Protein AF-A0A3P7QLR8-F1 (afdb_monomer_lite)

Radius of gyration: 23.14 Å; chains: 1; bounding box: 52×50×54 Å

Secondary structure (DSSP, 8-state):
-HHHHHHHHHHHHHHHGGG-TTS-HHHHHHHHHTHHHHHHHHHHHHHHHHTTTS---------SS-S-----TTSS-HHHHHHHHHHHHHHHHHHHHHHHHHHHHHT-GGG-

InterPro domains:
  IPR003020 Bicarbonate transporter, eukaryotic [PTHR11453] (1-112)
  IPR011531 Bicarbonate transporter-like, transmembrane domain [PF00955] (1-112)

Foldseek 3Di:
DCLVVQLVVQLVVQLCLCVDPPDDNVVSVVSNVCSNVVSNVVSVVCCCPVVVVDDDDDPDDPPPDDPDDDDPPPPDDPVVVVVCVVVVVVVVVVVVVVVVVVCCVCPPPVND

pLDDT: mean 82.36, std 9.71, range [47.75, 96.0]

Structure (mmCIF, N/CA/C/O backbone):
data_AF-A0A3P7QLR8-F1
#
_entry.id   AF-A0A3P7QLR8-F1
#
loop_
_atom_site.group_PDB
_atom_site.id
_atom_site.type_symbol
_atom_site.label_atom_id
_atom_site.label_alt_id
_atom_site.label_comp_id
_atom_site.label_asym_id
_atom_site.label_entity_id
_atom_site.label_seq_id
_atom_site.pdbx_PDB_ins_code
_atom_site.Cartn_x
_atom_site.Cartn_y
_atom_site.Cartn_z
_atom_site.occupancy
_atom_site.B_iso_or_equiv
_atom_site.auth_seq_id
_atom_site.auth_comp_id
_atom_site.auth_asym_id
_atom_site.auth_atom_id
_atom_site.pdbx_PDB_model_num
ATOM 1 N N . MET A 1 1 ? -9.088 -18.223 -6.140 1.00 80.88 1 MET A N 1
ATOM 2 C CA . MET A 1 1 ? -10.298 -17.370 -6.039 1.00 80.88 1 MET A CA 1
ATOM 3 C C . MET A 1 1 ? -10.980 -17.451 -4.679 1.00 80.88 1 MET A C 1
ATOM 5 O O . MET A 1 1 ? -11.137 -16.406 -4.065 1.00 80.88 1 MET A O 1
ATOM 9 N N . LEU A 1 2 ? -11.316 -18.643 -4.164 1.00 86.25 2 LEU A N 1
ATOM 10 C CA . LEU A 1 2 ? -11.946 -18.788 -2.838 1.00 86.25 2 LEU A CA 1
ATOM 11 C C . LEU A 1 2 ? -11.144 -18.107 -1.714 1.00 86.25 2 LEU A C 1
ATOM 13 O O . LEU A 1 2 ? -11.727 -17.386 -0.914 1.00 86.25 2 LEU A O 1
ATOM 17 N N . LEU A 1 3 ? -9.812 -18.257 -1.703 1.00 84.88 3 LEU A N 1
ATOM 18 C CA . LEU A 1 3 ? -8.949 -17.578 -0.726 1.00 84.88 3 LEU A CA 1
ATOM 19 C C . LEU A 1 3 ? -9.021 -16.051 -0.835 1.00 84.88 3 LEU A C 1
ATOM 21 O O . LEU A 1 3 ? -9.202 -15.379 0.166 1.00 84.88 3 LEU A O 1
ATOM 25 N N . MET A 1 4 ? -8.950 -15.503 -2.048 1.00 87.25 4 MET A N 1
ATOM 26 C CA . MET A 1 4 ? -9.007 -14.057 -2.282 1.00 87.25 4 MET A CA 1
ATOM 27 C C . MET A 1 4 ? -10.340 -13.455 -1.819 1.00 87.25 4 MET A C 1
ATOM 29 O O . MET A 1 4 ? -10.346 -12.497 -1.048 1.00 87.25 4 MET A O 1
ATOM 33 N N . PHE A 1 5 ? -11.467 -14.039 -2.243 1.00 91.38 5 PHE A N 1
ATOM 34 C CA . PHE A 1 5 ? -12.793 -13.575 -1.829 1.00 91.38 5 PHE A CA 1
ATOM 35 C C . PHE A 1 5 ? -13.042 -13.799 -0.335 1.00 91.38 5 PHE A C 1
ATOM 37 O O . PHE A 1 5 ? -13.654 -12.950 0.305 1.00 91.38 5 PHE A O 1
ATOM 44 N N . GLY A 1 6 ? -12.528 -14.892 0.236 1.00 89.06 6 GLY A N 1
ATOM 45 C CA . GLY A 1 6 ? -12.602 -15.170 1.669 1.00 89.06 6 GLY A CA 1
ATOM 46 C C . GLY A 1 6 ? -11.839 -14.147 2.511 1.00 89.06 6 GLY A C 1
ATOM 47 O O . GLY A 1 6 ? -12.400 -13.634 3.476 1.00 89.06 6 GLY A O 1
ATOM 48 N N . THR A 1 7 ? -10.615 -13.776 2.120 1.00 91.00 7 THR A N 1
ATOM 49 C CA . THR A 1 7 ? -9.849 -12.711 2.790 1.00 91.00 7 THR A CA 1
ATOM 50 C C . THR A 1 7 ? -10.581 -11.373 2.713 1.00 91.00 7 THR A C 1
ATOM 52 O O . THR A 1 7 ? -10.693 -10.683 3.722 1.00 91.00 7 THR A O 1
ATOM 55 N N . LEU A 1 8 ? -11.133 -11.021 1.545 1.00 90.56 8 LEU A N 1
ATOM 56 C CA . LEU A 1 8 ? -11.901 -9.785 1.352 1.00 90.56 8 LEU A CA 1
ATOM 57 C C . LEU A 1 8 ? -13.156 -9.751 2.231 1.00 90.56 8 LEU A C 1
ATOM 59 O O . LEU A 1 8 ? -13.393 -8.777 2.944 1.00 90.56 8 LEU A O 1
ATOM 63 N N . TRP A 1 9 ? -13.938 -10.832 2.212 1.00 92.44 9 TRP A N 1
ATOM 64 C CA . TRP A 1 9 ? -15.145 -10.969 3.021 1.00 92.44 9 TRP A CA 1
ATOM 65 C C . TRP A 1 9 ? -14.833 -10.882 4.513 1.00 92.44 9 TRP A C 1
ATOM 67 O O . TRP A 1 9 ? -15.468 -10.115 5.234 1.00 92.44 9 TRP A O 1
ATOM 77 N N . LEU A 1 10 ? -13.831 -11.632 4.975 1.00 88.62 10 LEU A N 1
ATOM 78 C CA . LEU A 1 10 ? -13.444 -11.666 6.379 1.00 88.62 10 LEU A CA 1
ATOM 79 C C . LEU A 1 10 ? -12.859 -10.318 6.822 1.00 88.62 10 LEU A C 1
ATOM 81 O O . LEU A 1 10 ? -13.222 -9.832 7.886 1.00 88.62 10 LEU A O 1
ATOM 85 N N . GLY A 1 11 ? -12.037 -9.663 6.001 1.00 88.94 11 GLY A N 1
ATOM 86 C CA . GLY A 1 11 ? -11.523 -8.320 6.279 1.00 88.94 11 GLY A CA 1
ATOM 87 C C . GLY A 1 11 ? -12.638 -7.275 6.402 1.00 88.94 11 GLY A C 1
ATOM 88 O O . GLY A 1 11 ? -12.664 -6.514 7.369 1.00 88.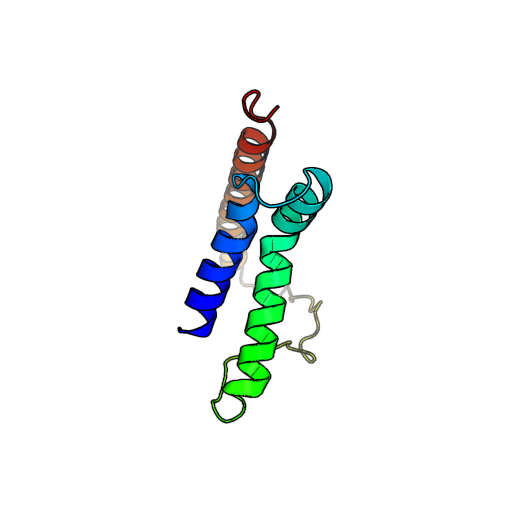94 11 GLY A O 1
ATOM 89 N N . LEU A 1 12 ? -13.610 -7.280 5.482 1.00 87.25 12 LEU A N 1
ATOM 90 C CA . LEU A 1 12 ? -14.781 -6.396 5.549 1.00 87.25 12 LEU A CA 1
ATOM 91 C C . LEU A 1 12 ? -15.680 -6.714 6.748 1.00 87.25 12 LEU A C 1
ATOM 93 O O . LEU A 1 12 ? -16.194 -5.799 7.388 1.00 87.25 12 LEU A O 1
ATOM 97 N N . PHE A 1 13 ? -15.855 -7.991 7.083 1.00 86.56 13 PHE A N 1
ATOM 98 C CA . PHE A 1 13 ? -16.592 -8.419 8.268 1.00 86.56 13 PHE A CA 1
ATOM 99 C C . PHE A 1 13 ? -15.914 -7.928 9.556 1.00 86.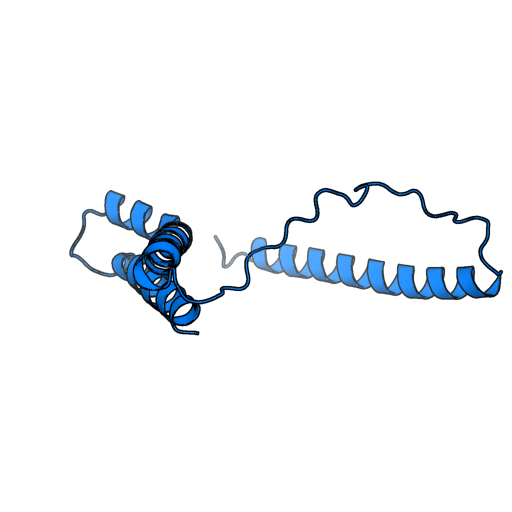56 13 PHE A C 1
ATOM 101 O O . PHE A 1 13 ? -16.577 -7.322 10.400 1.00 86.56 13 PHE A O 1
ATOM 108 N N . LEU A 1 14 ? -14.588 -8.091 9.668 1.00 84.12 14 LEU A N 1
ATOM 109 C CA . LEU A 1 14 ? -13.797 -7.604 10.802 1.00 84.12 14 LEU A CA 1
ATOM 110 C C . LEU A 1 14 ? -13.853 -6.078 10.930 1.00 84.12 14 LEU A C 1
ATOM 112 O O . LEU A 1 14 ? -14.062 -5.552 12.021 1.00 84.12 14 LEU A O 1
ATOM 116 N N . TYR A 1 15 ? -13.758 -5.367 9.808 1.00 83.56 15 TYR A N 1
ATOM 117 C CA . TYR A 1 15 ? -13.892 -3.914 9.767 1.00 83.56 15 TYR A CA 1
ATOM 118 C C . TYR A 1 15 ? -15.302 -3.440 10.159 1.00 83.56 15 TYR A C 1
ATOM 120 O O . TYR A 1 15 ? -15.462 -2.460 10.892 1.00 83.56 15 TYR A O 1
ATOM 128 N N . ASN A 1 16 ? -16.347 -4.148 9.719 1.00 81.00 16 ASN A N 1
ATOM 129 C CA . ASN A 1 16 ? -17.737 -3.805 10.019 1.00 81.00 16 ASN A CA 1
ATOM 130 C C . ASN A 1 16 ? -18.113 -4.005 11.494 1.00 81.00 16 ASN A C 1
ATOM 132 O O . ASN A 1 16 ? -19.034 -3.325 11.963 1.00 81.00 16 ASN A O 1
ATOM 136 N N . PHE A 1 17 ? -17.364 -4.803 12.274 1.00 71.56 17 PHE A N 1
ATOM 137 C CA . PHE A 1 17 ? -17.547 -4.846 13.734 1.00 71.56 17 PHE A CA 1
ATOM 138 C C . PHE A 1 17 ? -17.405 -3.469 14.383 1.00 71.56 17 PHE A C 1
ATOM 140 O O . PHE A 1 17 ? -18.018 -3.232 15.426 1.00 71.56 17 PHE A O 1
ATOM 147 N N . ARG A 1 18 ? -16.703 -2.523 13.735 1.00 66.12 18 ARG A N 1
ATOM 148 C CA . ARG A 1 18 ? -16.622 -1.11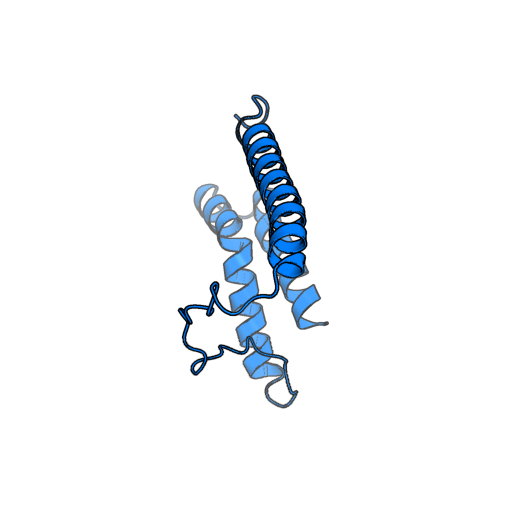8 14.152 1.00 66.12 18 ARG A CA 1
ATOM 149 C C . ARG A 1 18 ? -17.983 -0.447 14.350 1.00 66.12 18 ARG A C 1
ATOM 151 O O . ARG A 1 18 ? -18.098 0.435 15.198 1.00 66.12 18 ARG A O 1
ATOM 158 N N . LYS A 1 19 ? -19.016 -0.858 13.611 1.00 64.06 19 LYS A N 1
ATOM 159 C CA . LYS A 1 19 ? -20.361 -0.268 13.706 1.00 64.06 19 LYS A CA 1
ATOM 160 C C . LYS A 1 19 ? -21.331 -1.055 14.584 1.00 64.06 19 LYS A C 1
ATOM 162 O O . LYS A 1 19 ? -22.384 -0.530 14.930 1.00 64.06 19 LYS A O 1
ATOM 167 N N . THR A 1 20 ? -20.991 -2.280 14.972 1.00 66.88 20 THR A N 1
ATOM 168 C CA . THR A 1 20 ? -21.890 -3.123 15.769 1.00 66.88 20 THR A CA 1
ATOM 169 C C . THR A 1 20 ? -21.716 -2.918 17.284 1.00 66.88 20 THR A C 1
ATOM 171 O O . THR A 1 20 ? -20.592 -2.681 17.741 1.00 66.88 20 THR A O 1
ATOM 174 N N . PRO A 1 21 ? -22.795 -3.024 18.087 1.00 61.12 21 PRO A N 1
ATOM 175 C CA . PRO A 1 21 ? -22.769 -2.792 19.537 1.00 61.12 21 PRO A CA 1
ATOM 176 C C . PRO A 1 21 ? -22.268 -3.992 20.367 1.00 61.12 21 PRO A C 1
ATOM 178 O O . PRO A 1 21 ? -22.302 -3.940 21.591 1.00 61.12 21 PRO A O 1
ATOM 181 N N . TYR A 1 22 ? -21.811 -5.077 19.734 1.00 60.59 22 TYR A N 1
ATOM 182 C CA . TYR A 1 22 ? -21.527 -6.349 20.412 1.00 60.59 22 TYR A CA 1
ATOM 183 C C . TYR A 1 22 ? -20.197 -6.401 21.192 1.00 60.59 22 TYR A C 1
ATOM 185 O O . TYR A 1 22 ? -19.976 -7.353 21.936 1.00 60.59 22 TYR A O 1
ATOM 193 N N . LEU A 1 23 ? -19.304 -5.412 21.045 1.00 64.00 23 LEU A N 1
ATOM 194 C CA . LEU A 1 23 ? -17.969 -5.414 21.662 1.00 64.00 23 LEU A CA 1
ATOM 195 C C . LEU A 1 23 ? -17.639 -4.067 22.326 1.00 64.00 23 LEU A C 1
ATOM 197 O O . LEU A 1 23 ? -18.060 -3.010 21.852 1.00 64.00 23 LEU A O 1
ATOM 201 N N . THR A 1 24 ? -16.847 -4.094 23.405 1.00 71.25 24 THR A N 1
ATOM 202 C CA . THR A 1 24 ? -16.365 -2.881 24.087 1.00 71.25 24 THR A CA 1
ATOM 203 C C . THR A 1 24 ? -15.588 -1.975 23.126 1.00 71.25 24 THR A C 1
ATOM 205 O O . THR A 1 24 ? -14.826 -2.453 22.283 1.00 71.25 24 THR A O 1
ATOM 208 N N . ARG A 1 25 ? -15.764 -0.651 23.265 1.00 70.62 25 ARG A N 1
ATOM 209 C CA . ARG A 1 25 ? -15.238 0.377 22.344 1.00 70.62 25 ARG A CA 1
ATOM 210 C C . ARG A 1 25 ? -13.756 0.182 21.995 1.00 70.62 25 ARG A C 1
ATOM 212 O O . ARG A 1 25 ? -13.421 0.164 20.816 1.00 70.62 25 ARG A O 1
ATOM 219 N N . SER A 1 26 ? -12.911 -0.071 22.995 1.00 75.00 26 SER A N 1
ATOM 220 C CA . SER A 1 26 ? -11.466 -0.266 22.810 1.00 75.00 26 SER A CA 1
ATOM 221 C C . SER A 1 26 ? -11.111 -1.549 22.049 1.00 75.00 26 SER A C 1
ATOM 223 O O . SER A 1 26 ? -10.223 -1.537 21.204 1.00 75.00 26 SER A O 1
ATOM 225 N N . ARG A 1 27 ? -11.816 -2.665 22.296 1.00 73.38 27 ARG A N 1
ATOM 226 C CA . ARG A 1 27 ? -11.564 -3.934 21.580 1.00 73.38 27 ARG A CA 1
ATOM 227 C C . ARG A 1 27 ? -11.997 -3.851 20.120 1.00 73.38 27 ARG A C 1
ATOM 229 O O . ARG A 1 27 ? -11.413 -4.507 19.268 1.00 73.38 27 ARG A O 1
ATOM 236 N N . ARG A 1 28 ? -13.024 -3.051 19.846 1.00 77.12 28 ARG A N 1
ATOM 237 C CA . ARG A 1 28 ? -13.568 -2.825 18.510 1.00 77.12 28 ARG A CA 1
ATOM 238 C C . ARG A 1 28 ? -12.649 -1.977 17.634 1.00 77.12 28 ARG A C 1
ATOM 240 O O . ARG A 1 28 ? -12.491 -2.297 16.464 1.00 77.12 28 ARG A O 1
ATOM 247 N N . GLU A 1 29 ? -12.074 -0.916 18.193 1.00 76.56 29 GLU A N 1
ATOM 248 C CA . GLU A 1 29 ? -11.082 -0.083 17.499 1.00 76.56 29 GLU A CA 1
ATOM 249 C C . GLU A 1 29 ? -9.851 -0.927 17.149 1.00 76.56 29 GLU A C 1
ATOM 251 O O . GLU A 1 29 ? -9.513 -1.046 15.977 1.00 76.56 29 GLU A O 1
ATOM 256 N N . TRP A 1 30 ? -9.319 -1.677 18.122 1.00 80.00 30 TRP A N 1
ATOM 257 C CA . TRP A 1 30 ? -8.205 -2.597 17.889 1.00 80.00 30 TRP A CA 1
ATOM 258 C C . TRP A 1 30 ? -8.527 -3.640 16.804 1.00 80.00 30 TRP A C 1
ATOM 260 O O . TRP A 1 30 ? -7.775 -3.810 15.851 1.00 80.00 30 TRP A O 1
ATOM 270 N N . LEU A 1 31 ? -9.681 -4.311 16.883 1.00 78.50 31 LEU A N 1
ATOM 271 C CA . LEU A 1 31 ? -10.053 -5.329 15.896 1.00 78.50 31 LEU A CA 1
ATOM 272 C C . LEU A 1 31 ? -10.226 -4.756 14.478 1.00 78.50 31 LEU A C 1
ATOM 274 O O . LEU A 1 31 ? -9.899 -5.436 13.508 1.00 78.50 31 LEU A O 1
ATOM 278 N N . ALA A 1 32 ? -10.730 -3.526 14.356 1.00 80.56 32 ALA A N 1
ATOM 279 C CA . ALA A 1 32 ? -10.904 -2.863 13.068 1.00 80.56 32 ALA A CA 1
ATOM 280 C C . ALA A 1 32 ? -9.561 -2.433 12.457 1.00 80.56 32 ALA A C 1
ATOM 282 O O . ALA A 1 32 ? -9.364 -2.625 11.257 1.00 80.56 32 ALA A O 1
ATOM 283 N N . ASP A 1 33 ? -8.633 -1.924 13.270 1.00 86.12 33 ASP A N 1
ATOM 284 C CA . ASP A 1 33 ? -7.298 -1.510 12.819 1.00 86.12 33 ASP A CA 1
ATOM 285 C C . ASP A 1 33 ? -6.459 -2.712 12.351 1.00 86.12 33 ASP A C 1
ATOM 287 O O . ASP A 1 33 ? -5.717 -2.624 11.372 1.00 86.12 33 ASP A O 1
ATOM 291 N N . TYR A 1 34 ? -6.640 -3.876 12.987 1.00 87.25 34 TYR A N 1
ATOM 292 C CA . TYR A 1 34 ? -5.973 -5.129 12.611 1.00 87.25 34 TYR A CA 1
ATOM 293 C C . TYR A 1 34 ? -6.797 -6.028 11.673 1.00 87.25 34 TYR A C 1
ATOM 295 O O . TYR A 1 34 ? -6.384 -7.156 11.395 1.00 87.25 34 TYR A O 1
ATOM 303 N N . ALA A 1 35 ? -7.930 -5.558 11.138 1.00 86.81 35 ALA A N 1
ATOM 304 C CA . ALA A 1 35 ? -8.834 -6.376 10.324 1.00 86.81 35 ALA A CA 1
ATOM 305 C C . ALA A 1 35 ? -8.147 -6.974 9.084 1.00 86.81 35 ALA A C 1
ATOM 307 O O . ALA A 1 35 ? -8.275 -8.170 8.807 1.00 86.81 35 ALA A O 1
ATOM 308 N N . LEU A 1 36 ? -7.376 -6.153 8.362 1.00 88.06 36 LEU A N 1
ATOM 309 C CA . LEU A 1 36 ? -6.657 -6.576 7.162 1.00 88.06 36 LEU A CA 1
ATOM 310 C C . LEU A 1 36 ? -5.573 -7.628 7.475 1.00 88.06 36 LEU A C 1
ATOM 312 O O . LEU A 1 36 ? -5.688 -8.738 6.951 1.00 88.06 36 LEU A O 1
ATOM 316 N N . PRO A 1 37 ? -4.571 -7.370 8.342 1.00 90.88 37 PRO A N 1
ATOM 317 C CA . PRO A 1 37 ? -3.546 -8.369 8.648 1.00 90.88 37 PRO A CA 1
ATOM 318 C C . PRO A 1 37 ? -4.122 -9.638 9.292 1.00 90.88 37 PRO A C 1
ATOM 320 O O . PRO A 1 37 ? -3.714 -10.739 8.923 1.00 90.88 37 PRO A O 1
ATOM 323 N N . ALA A 1 38 ? -5.114 -9.525 10.183 1.00 89.75 38 ALA A N 1
ATOM 324 C CA . ALA A 1 38 ? -5.766 -10.693 10.776 1.00 89.75 38 ALA A CA 1
ATOM 325 C C . ALA A 1 38 ? -6.449 -11.563 9.711 1.00 89.75 38 ALA A C 1
ATOM 327 O O . ALA A 1 38 ? -6.327 -12.789 9.741 1.00 89.75 38 ALA A O 1
ATOM 328 N N . SER A 1 39 ? -7.118 -10.942 8.733 1.00 90.75 39 SER A N 1
ATOM 329 C CA . SER A 1 39 ? -7.788 -11.682 7.663 1.00 90.75 39 SER A CA 1
ATOM 330 C C . SER A 1 39 ? -6.832 -12.431 6.743 1.00 90.75 39 SER A C 1
ATOM 332 O O . SER A 1 39 ? -7.083 -13.591 6.410 1.00 90.75 39 SER A O 1
ATOM 334 N N . VAL A 1 40 ? -5.701 -11.808 6.404 1.00 90.50 40 VAL A N 1
ATOM 335 C CA . VAL A 1 40 ? -4.641 -12.439 5.615 1.00 90.50 40 VAL A CA 1
ATOM 336 C C . VAL A 1 40 ? -4.063 -13.638 6.361 1.00 90.50 40 VAL A C 1
ATOM 338 O O . VAL A 1 40 ? -3.890 -14.692 5.754 1.00 90.50 40 VAL A O 1
ATOM 341 N N . LEU A 1 41 ? -3.813 -13.519 7.669 1.00 91.25 41 LEU A N 1
ATOM 342 C CA . LEU A 1 41 ? -3.275 -14.616 8.477 1.00 91.25 41 LEU A CA 1
ATOM 343 C C . LEU A 1 41 ? -4.247 -15.795 8.558 1.00 91.25 41 LEU A C 1
ATOM 345 O O . LEU A 1 41 ? -3.855 -16.919 8.251 1.00 91.25 41 LEU A O 1
ATOM 349 N N . ILE A 1 42 ? -5.514 -15.546 8.906 1.00 90.25 42 ILE A N 1
ATOM 350 C CA . ILE A 1 42 ? -6.536 -16.598 9.008 1.00 90.25 42 ILE A CA 1
ATOM 351 C C . ILE A 1 42 ? -6.675 -17.325 7.666 1.00 90.25 42 ILE A C 1
ATOM 353 O O . ILE A 1 42 ? -6.595 -18.552 7.626 1.00 90.25 42 ILE A O 1
ATOM 357 N N . MET A 1 43 ? -6.795 -16.588 6.556 1.00 88.19 43 MET A N 1
ATOM 358 C CA . MET A 1 43 ? -6.976 -17.211 5.244 1.00 88.19 43 MET A CA 1
ATOM 359 C C . MET A 1 43 ? -5.707 -17.893 4.717 1.00 88.19 43 MET A C 1
ATOM 361 O O . MET A 1 43 ? -5.804 -18.888 3.998 1.00 88.19 43 MET A O 1
ATOM 365 N N . SER A 1 44 ? -4.518 -17.420 5.107 1.00 88.50 44 SER A N 1
ATOM 366 C CA . SER A 1 44 ? -3.247 -18.094 4.804 1.00 88.50 44 SER A CA 1
ATOM 367 C C . SER A 1 44 ? -3.129 -19.424 5.546 1.00 88.50 44 SER A C 1
ATOM 369 O O . SER A 1 44 ? -2.759 -20.428 4.938 1.00 88.50 44 SER A O 1
ATOM 371 N N . PHE A 1 45 ? -3.514 -19.470 6.827 1.00 89.00 45 PHE A N 1
ATOM 372 C CA . PHE A 1 45 ? -3.569 -20.718 7.590 1.00 89.00 45 PHE A CA 1
ATOM 373 C C . PHE A 1 45 ? -4.604 -21.684 7.011 1.00 89.00 45 PHE A C 1
ATOM 375 O O . PHE A 1 45 ? -4.261 -22.823 6.700 1.00 89.00 45 PHE A O 1
ATOM 382 N N . THR A 1 46 ? -5.841 -21.239 6.774 1.00 87.44 46 THR A N 1
ATOM 383 C CA . THR A 1 46 ? -6.877 -22.069 6.137 1.00 87.44 46 THR A CA 1
ATOM 384 C C . THR A 1 46 ? -6.428 -22.570 4.762 1.00 87.44 46 THR A C 1
ATOM 386 O O . THR A 1 46 ? -6.625 -23.735 4.429 1.00 87.44 46 THR A O 1
ATOM 389 N N . GLY A 1 47 ? -5.755 -21.726 3.979 1.00 84.94 47 GLY A N 1
ATOM 390 C CA . GLY A 1 47 ? -5.140 -22.102 2.711 1.00 84.94 47 GLY A CA 1
ATOM 391 C C . GLY A 1 47 ? -4.071 -23.184 2.853 1.00 84.94 47 GLY A C 1
ATOM 392 O O . GLY A 1 47 ? -4.045 -24.131 2.069 1.00 84.94 47 GLY A O 1
ATOM 393 N N . SER A 1 48 ? -3.190 -23.061 3.842 1.00 85.19 48 SER A N 1
ATOM 394 C CA . SER A 1 48 ? -2.118 -24.030 4.065 1.00 85.19 48 SER A CA 1
ATOM 395 C C . SER A 1 48 ? -2.629 -25.372 4.594 1.00 85.19 48 SER A C 1
ATOM 397 O O . SER A 1 48 ? -2.081 -26.394 4.202 1.00 85.19 48 SER A O 1
ATOM 399 N N . TYR A 1 49 ? -3.658 -25.386 5.449 1.00 83.50 49 TYR A N 1
ATOM 400 C CA . TYR A 1 49 ? -4.184 -26.612 6.064 1.00 83.50 49 TYR A CA 1
ATOM 401 C C . TYR A 1 49 ? -5.271 -27.299 5.224 1.00 83.50 49 TYR A C 1
ATOM 403 O O . TYR A 1 49 ? -5.169 -28.492 4.961 1.00 83.50 49 TYR A O 1
ATOM 411 N N . CYS A 1 50 ? -6.306 -26.576 4.779 1.00 78.56 50 CYS A N 1
ATOM 412 C CA . CYS A 1 50 ? -7.440 -27.173 4.055 1.00 78.56 50 CYS A CA 1
ATOM 413 C C . CYS A 1 50 ? -7.149 -27.417 2.571 1.00 78.56 50 CYS A C 1
ATOM 415 O O . CYS A 1 50 ? -7.773 -28.275 1.958 1.00 78.56 50 CYS A O 1
ATOM 417 N N . PHE A 1 51 ? -6.218 -26.661 1.989 1.00 75.25 51 PHE A N 1
ATOM 418 C CA . PHE A 1 51 ? -5.866 -26.759 0.573 1.00 75.25 51 PHE A CA 1
ATOM 419 C C . PHE A 1 51 ? -4.415 -27.209 0.383 1.00 75.25 51 PHE A C 1
ATOM 421 O O . PHE A 1 51 ? -3.807 -26.839 -0.616 1.00 75.25 51 PHE A O 1
ATOM 428 N N . ALA A 1 52 ? -3.823 -27.935 1.339 1.00 68.94 52 ALA A N 1
ATOM 429 C CA . ALA A 1 52 ? -2.416 -28.358 1.288 1.00 68.94 52 ALA A CA 1
ATOM 430 C C . ALA A 1 52 ? -2.045 -29.071 -0.027 1.00 68.94 52 ALA A C 1
ATOM 432 O O . ALA A 1 52 ? -0.938 -28.894 -0.524 1.00 68.94 52 ALA A O 1
ATOM 433 N N . ASP A 1 53 ? -3.004 -29.801 -0.597 1.00 72.69 53 ASP A N 1
ATOM 434 C CA . ASP A 1 53 ? -2.856 -30.621 -1.803 1.00 72.69 53 ASP A CA 1
ATOM 435 C C . ASP A 1 53 ? -2.954 -29.827 -3.123 1.00 72.69 53 ASP A C 1
ATOM 437 O O . ASP A 1 53 ? -2.631 -30.324 -4.195 1.00 72.69 53 ASP A O 1
ATOM 441 N N . ILE A 1 54 ? -3.398 -28.566 -3.068 1.00 77.50 54 ILE A N 1
ATOM 442 C CA . ILE A 1 54 ? -3.551 -27.717 -4.255 1.00 77.50 54 ILE A CA 1
ATOM 443 C C . ILE A 1 54 ? -2.360 -26.769 -4.358 1.00 77.50 54 ILE A C 1
ATOM 445 O O . ILE A 1 54 ? -2.067 -26.013 -3.420 1.00 77.50 54 ILE A O 1
ATOM 449 N N . GLU A 1 55 ? -1.710 -26.786 -5.523 1.00 72.44 55 GLU A N 1
ATOM 450 C CA . GLU A 1 55 ? -0.627 -25.874 -5.875 1.00 72.44 55 GLU A CA 1
ATOM 451 C C . GLU A 1 55 ? -1.135 -24.426 -5.837 1.00 72.44 55 GLU A C 1
ATOM 453 O O . GL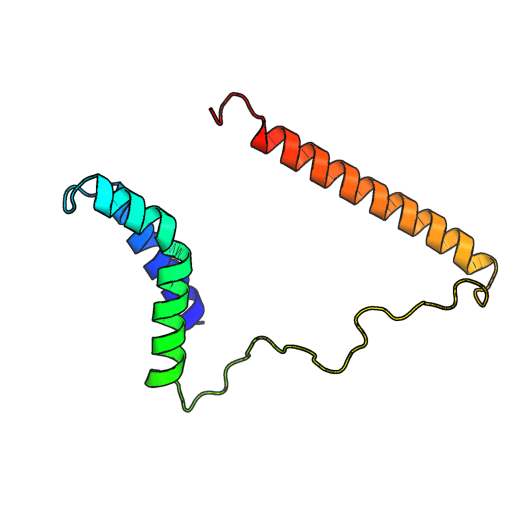U A 1 55 ? -2.109 -24.054 -6.496 1.00 72.44 55 GLU A O 1
ATOM 458 N N . LYS A 1 56 ? -0.506 -23.609 -4.991 1.00 75.81 56 LYS A N 1
ATOM 459 C CA . LYS A 1 56 ? -0.823 -22.187 -4.846 1.00 75.81 56 LYS A CA 1
ATOM 460 C C . LYS A 1 56 ? 0.357 -21.391 -5.347 1.00 75.81 56 LYS A C 1
ATOM 462 O O . LYS A 1 56 ? 1.487 -21.667 -4.941 1.00 75.81 56 LYS A O 1
ATOM 467 N N . ASP A 1 57 ? 0.069 -20.367 -6.137 1.00 75.44 57 ASP A N 1
ATOM 468 C CA . ASP A 1 57 ? 1.074 -19.374 -6.470 1.00 75.44 57 ASP A CA 1
ATOM 469 C C . ASP A 1 57 ? 1.473 -18.634 -5.186 1.00 75.44 57 ASP A C 1
ATOM 471 O O . ASP A 1 57 ? 0.635 -18.060 -4.480 1.00 75.44 57 ASP A O 1
ATOM 475 N N . ARG A 1 58 ? 2.747 -18.761 -4.818 1.00 78.94 58 ARG A N 1
ATOM 476 C CA . ARG A 1 58 ? 3.327 -18.150 -3.621 1.00 78.94 58 ARG A CA 1
ATOM 477 C C . ARG A 1 58 ? 4.150 -16.953 -4.050 1.00 78.94 58 ARG A C 1
ATOM 479 O O . ARG A 1 58 ? 4.624 -16.882 -5.174 1.00 78.94 58 ARG A O 1
ATOM 486 N N . PHE A 1 59 ? 4.371 -16.027 -3.126 1.00 81.50 59 PHE A N 1
ATOM 487 C CA . PHE A 1 59 ? 5.287 -14.930 -3.385 1.00 81.50 59 PHE A CA 1
ATOM 488 C C . PHE A 1 59 ? 6.703 -15.482 -3.616 1.00 81.50 59 PHE A C 1
ATOM 490 O O . PHE A 1 59 ? 7.343 -15.983 -2.687 1.00 81.50 59 PHE A O 1
ATOM 497 N N . HIS A 1 60 ? 7.168 -15.428 -4.865 1.00 80.06 60 HIS A N 1
ATOM 498 C CA . HIS A 1 60 ? 8.502 -15.878 -5.252 1.00 80.06 60 HIS A CA 1
ATOM 499 C C . HIS A 1 60 ? 9.517 -14.822 -4.835 1.00 80.06 60 HIS A C 1
ATOM 501 O O . HIS A 1 60 ? 9.652 -13.773 -5.461 1.00 80.06 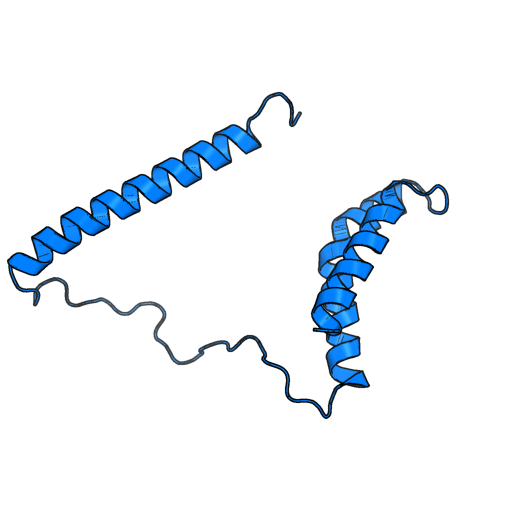60 HIS A O 1
ATOM 507 N N . PHE A 1 61 ? 10.224 -15.093 -3.744 1.00 75.94 61 PHE A N 1
ATOM 508 C CA . PHE A 1 61 ? 11.336 -14.256 -3.325 1.00 75.94 61 PHE A CA 1
ATOM 509 C C . PHE A 1 61 ? 12.588 -14.674 -4.104 1.00 75.94 61 PHE A C 1
ATOM 511 O O . PHE A 1 61 ? 13.188 -15.711 -3.816 1.00 75.94 61 PHE A O 1
ATOM 518 N N . TYR A 1 62 ? 12.966 -13.879 -5.105 1.00 74.06 62 TYR A N 1
ATOM 519 C CA . TYR A 1 62 ? 14.196 -14.075 -5.868 1.00 74.06 62 TYR A CA 1
ATOM 520 C C . TYR A 1 62 ? 15.409 -13.788 -4.970 1.00 74.06 62 TYR A C 1
ATOM 522 O O . TYR A 1 62 ? 15.738 -12.633 -4.715 1.00 74.06 62 TYR A O 1
ATOM 530 N N . LYS A 1 63 ? 16.053 -14.844 -4.455 1.00 71.00 63 LYS A N 1
ATOM 531 C CA . LYS A 1 63 ? 17.220 -14.737 -3.555 1.00 71.00 63 LYS A CA 1
ATOM 532 C C . LYS A 1 63 ? 18.534 -14.455 -4.284 1.00 71.00 63 LYS A C 1
ATOM 534 O O . LYS A 1 63 ? 19.443 -13.905 -3.676 1.00 71.00 63 LYS A O 1
ATOM 539 N N . ASP A 1 64 ? 18.608 -14.802 -5.567 1.00 70.69 64 ASP A N 1
ATOM 540 C CA . ASP A 1 64 ? 19.876 -14.899 -6.302 1.00 70.69 64 ASP A CA 1
ATOM 541 C C . ASP A 1 64 ? 20.100 -13.767 -7.316 1.00 70.69 64 ASP A C 1
ATOM 543 O O . ASP A 1 64 ? 21.032 -13.819 -8.116 1.00 70.69 64 ASP A O 1
ATOM 547 N N . VAL A 1 65 ? 19.262 -12.725 -7.299 1.00 72.19 65 VAL A N 1
ATOM 548 C CA . VAL A 1 65 ? 19.464 -11.547 -8.151 1.00 72.19 65 VAL A CA 1
ATOM 549 C C . VAL A 1 65 ? 20.223 -10.498 -7.338 1.00 72.19 65 VAL A C 1
ATOM 551 O O . VAL A 1 65 ? 19.718 -10.071 -6.295 1.00 72.19 65 VAL A O 1
ATOM 554 N N . PRO A 1 66 ? 21.422 -10.062 -7.767 1.00 73.44 66 PRO A N 1
ATOM 555 C CA . PRO A 1 66 ? 22.121 -8.984 -7.087 1.00 73.44 66 PRO A CA 1
ATOM 556 C C . PRO A 1 66 ? 21.238 -7.732 -7.120 1.00 73.44 66 PRO A C 1
ATOM 558 O O . PRO A 1 66 ? 20.955 -7.183 -8.181 1.00 73.44 66 PRO A O 1
ATOM 561 N N . ILE A 1 67 ? 20.797 -7.290 -5.939 1.00 69.44 67 ILE A N 1
ATOM 562 C CA . ILE A 1 67 ? 19.875 -6.152 -5.745 1.00 69.44 67 ILE A CA 1
ATOM 563 C C . ILE A 1 67 ? 20.463 -4.854 -6.330 1.00 69.44 67 ILE A C 1
ATOM 565 O O . ILE A 1 67 ? 19.736 -3.925 -6.672 1.00 69.44 67 ILE A O 1
ATOM 569 N N . VAL A 1 68 ? 21.788 -4.804 -6.478 1.00 70.06 68 VAL A N 1
ATOM 570 C CA . VAL A 1 68 ? 22.526 -3.669 -7.023 1.00 70.06 68 VAL A CA 1
ATOM 571 C C . VAL A 1 68 ? 23.459 -4.180 -8.116 1.00 70.06 68 VAL A C 1
ATOM 573 O O . VAL A 1 68 ? 24.581 -4.600 -7.846 1.00 70.06 68 VAL A O 1
ATOM 576 N N . HIS A 1 69 ? 22.988 -4.157 -9.359 1.00 75.62 69 HIS A N 1
ATOM 577 C CA . HIS A 1 69 ? 23.848 -4.307 -10.527 1.00 75.62 69 HIS A CA 1
ATOM 578 C C . HIS A 1 69 ? 24.038 -2.930 -11.162 1.00 75.62 69 HIS A C 1
ATOM 580 O O . HIS A 1 69 ? 23.070 -2.299 -11.591 1.00 75.62 69 HIS A O 1
ATOM 586 N N . LEU A 1 70 ? 25.280 -2.446 -11.215 1.00 71.88 70 LEU A N 1
ATOM 587 C CA . LEU A 1 70 ? 25.603 -1.223 -11.943 1.00 71.88 70 LEU A CA 1
ATOM 588 C C . LEU A 1 70 ? 25.467 -1.512 -13.438 1.00 71.88 70 LEU A C 1
ATOM 590 O O . LEU A 1 70 ? 26.190 -2.339 -13.990 1.00 71.88 70 LEU A O 1
ATOM 594 N N . ALA A 1 71 ? 24.497 -0.873 -14.084 1.00 73.19 71 ALA A N 1
ATOM 595 C CA . ALA A 1 71 ? 24.396 -0.911 -15.534 1.00 73.19 71 ALA A CA 1
ATOM 596 C C . ALA A 1 71 ? 25.585 -0.156 -16.148 1.00 73.19 71 ALA A C 1
ATOM 598 O O . ALA A 1 71 ? 25.995 0.886 -15.632 1.00 73.19 71 ALA A O 1
ATOM 599 N N . ASP A 1 72 ? 26.126 -0.667 -17.252 1.00 76.31 72 ASP A N 1
ATOM 600 C CA . ASP A 1 72 ? 27.186 0.015 -17.990 1.00 76.31 72 ASP A CA 1
ATOM 601 C C . ASP A 1 72 ? 26.580 1.148 -18.833 1.00 76.31 72 ASP A C 1
ATOM 603 O O . ASP A 1 72 ? 26.091 0.950 -19.945 1.00 76.31 72 ASP A O 1
ATOM 607 N N . ILE A 1 73 ? 26.540 2.347 -18.248 1.00 73.69 73 ILE A N 1
ATOM 608 C CA . ILE A 1 73 ? 25.888 3.539 -18.817 1.00 73.69 73 ILE A CA 1
ATOM 609 C C . ILE A 1 73 ? 26.705 4.127 -19.984 1.00 73.69 73 ILE A C 1
ATOM 611 O O . ILE A 1 73 ? 26.183 4.922 -20.766 1.00 73.69 73 ILE A O 1
ATOM 615 N N . LEU A 1 74 ? 27.982 3.751 -20.117 1.00 75.31 74 LEU A N 1
ATOM 616 C CA . LEU A 1 74 ? 28.933 4.346 -21.064 1.00 75.31 74 LEU A CA 1
ATOM 617 C C . LEU A 1 74 ? 29.026 3.591 -22.399 1.00 75.31 74 LEU A C 1
ATOM 619 O O . LEU A 1 74 ? 29.570 4.126 -23.360 1.00 75.31 74 LEU A O 1
ATOM 623 N N . SER A 1 75 ? 28.470 2.381 -22.478 1.00 79.00 75 SER A N 1
ATOM 624 C CA . SER A 1 75 ? 28.486 1.541 -23.686 1.00 79.00 75 SER A CA 1
ATOM 625 C C . SER A 1 75 ? 27.278 1.780 -24.618 1.00 79.00 75 SER A C 1
ATOM 627 O O . SER A 1 75 ? 27.088 1.076 -25.611 1.00 79.00 75 SER A O 1
ATOM 629 N N . LEU A 1 76 ? 26.420 2.768 -24.321 1.00 77.25 76 LEU A N 1
ATOM 630 C CA . LEU A 1 76 ? 25.198 3.008 -25.095 1.00 77.25 76 LEU A CA 1
ATOM 631 C C . LEU A 1 76 ? 25.449 3.826 -26.379 1.00 77.25 76 LEU A C 1
ATOM 633 O O . LEU A 1 76 ? 26.218 4.789 -26.369 1.00 77.25 76 LEU A O 1
ATOM 637 N N . PRO A 1 77 ? 24.740 3.516 -27.485 1.00 84.69 77 PRO A N 1
ATOM 638 C CA . PRO A 1 77 ? 24.792 4.325 -28.697 1.00 84.69 77 PRO A CA 1
ATOM 639 C C . PRO A 1 77 ? 24.251 5.747 -28.441 1.00 84.69 77 PRO A C 1
ATOM 641 O O . PRO A 1 77 ? 23.330 5.912 -27.636 1.00 84.69 77 PRO A O 1
ATOM 644 N N . PRO A 1 78 ? 24.724 6.776 -29.173 1.00 82.62 78 PRO A N 1
ATOM 645 C CA . PRO A 1 78 ? 24.276 8.165 -29.007 1.00 82.62 78 PRO A CA 1
ATOM 646 C C . PRO A 1 78 ? 22.754 8.369 -29.092 1.00 82.62 78 PRO A C 1
ATOM 648 O O . PRO A 1 78 ? 22.194 9.203 -28.383 1.00 82.62 78 PRO A O 1
ATOM 651 N N . SER A 1 79 ? 22.064 7.573 -29.917 1.00 85.56 79 SER A N 1
ATOM 652 C CA . SER A 1 79 ? 20.599 7.575 -30.017 1.00 85.56 79 SER A CA 1
ATOM 653 C C . SER A 1 79 ? 19.906 7.093 -28.736 1.00 85.56 79 SER A C 1
ATOM 655 O O . SER A 1 79 ? 18.818 7.568 -28.413 1.00 85.56 79 SER A O 1
ATOM 657 N N . GLY A 1 80 ? 20.543 6.200 -27.972 1.00 86.19 80 GLY A N 1
ATOM 658 C CA . GLY A 1 80 ? 20.033 5.679 -26.706 1.00 86.19 80 GLY A CA 1
ATOM 659 C C . GLY A 1 80 ? 19.937 6.751 -25.622 1.00 86.19 80 GLY A C 1
ATOM 660 O O . GLY A 1 80 ? 18.943 6.796 -24.904 1.00 86.19 80 GLY A O 1
ATOM 661 N N . TYR A 1 81 ? 20.897 7.680 -25.553 1.00 87.44 81 TYR A N 1
ATOM 662 C CA . TYR A 1 81 ? 20.847 8.783 -24.586 1.00 87.44 81 TYR A CA 1
ATOM 663 C C . TYR A 1 81 ? 19.642 9.704 -24.802 1.00 87.44 81 TYR A C 1
ATOM 665 O O . TYR A 1 81 ? 19.021 10.131 -23.830 1.00 87.44 81 TYR A O 1
ATOM 673 N N . PHE A 1 82 ? 19.262 9.969 -26.056 1.00 89.50 82 PHE A N 1
ATOM 674 C CA . PHE A 1 82 ? 18.080 10.778 -26.366 1.00 89.50 82 PHE A CA 1
ATOM 675 C C . PHE A 1 82 ? 16.782 10.095 -25.908 1.00 89.50 82 PHE A C 1
ATOM 677 O O . PHE A 1 82 ? 15.919 10.732 -25.302 1.00 89.50 82 PHE A O 1
ATOM 684 N N . VAL A 1 83 ? 16.668 8.780 -26.127 1.00 91.00 83 VAL A N 1
ATOM 685 C CA . VAL A 1 83 ? 15.521 7.985 -25.661 1.00 91.00 83 VAL A CA 1
ATOM 686 C C . VAL A 1 83 ? 15.475 7.928 -24.132 1.00 91.00 83 VAL A C 1
ATOM 688 O O . VAL A 1 83 ? 14.413 8.138 -23.549 1.00 91.00 83 VAL A O 1
ATOM 691 N N . CYS A 1 84 ? 16.616 7.725 -23.466 1.00 90.44 84 CYS A N 1
ATOM 692 C CA . CYS A 1 84 ? 16.711 7.757 -22.006 1.00 90.44 84 CYS A CA 1
ATOM 693 C C . CYS A 1 84 ? 16.316 9.119 -21.424 1.00 90.44 84 CYS A C 1
ATOM 695 O O . CYS A 1 84 ? 15.650 9.159 -20.394 1.00 90.44 84 CYS A O 1
ATOM 697 N N . LEU A 1 85 ? 16.675 10.228 -22.079 1.00 92.31 85 LEU A N 1
ATOM 698 C CA . LEU A 1 85 ? 16.281 11.572 -21.651 1.00 92.31 85 LEU A CA 1
ATOM 699 C C . LEU A 1 85 ? 14.760 11.751 -21.735 1.00 92.31 85 LEU A C 1
ATOM 701 O O . LEU A 1 85 ? 14.147 12.206 -20.772 1.00 92.31 85 LEU A O 1
ATOM 705 N N . LEU A 1 86 ? 14.138 11.339 -22.844 1.00 93.75 86 LEU A N 1
ATOM 706 C CA . LEU A 1 86 ? 12.685 11.420 -23.015 1.00 93.75 86 LEU A CA 1
ATOM 707 C C . LEU A 1 86 ? 11.931 10.533 -22.009 1.00 93.75 86 LEU A C 1
ATOM 709 O O . LEU A 1 86 ? 10.981 10.989 -21.369 1.00 93.75 86 LEU A O 1
ATOM 713 N N . LEU A 1 87 ? 12.368 9.281 -21.839 1.00 94.25 87 LEU A N 1
ATOM 714 C CA . LEU A 1 87 ? 11.781 8.349 -20.873 1.00 94.25 87 LEU A CA 1
ATOM 715 C C . LEU A 1 87 ? 11.990 8.831 -19.433 1.00 94.25 87 LEU A C 1
ATOM 717 O O . LEU A 1 87 ? 11.054 8.803 -18.639 1.00 94.25 87 LEU A O 1
ATOM 721 N N . GLY A 1 88 ? 13.184 9.328 -19.104 1.00 94.62 88 GLY A N 1
ATOM 722 C CA . GLY A 1 88 ? 13.506 9.888 -17.794 1.00 94.62 88 GLY A CA 1
ATOM 723 C C . GLY A 1 88 ? 12.689 11.138 -17.471 1.00 94.62 88 GLY A C 1
ATOM 724 O O . GLY A 1 88 ? 12.205 11.277 -16.347 1.00 94.62 88 GLY A O 1
ATOM 725 N N . PHE A 1 89 ? 12.463 12.011 -18.457 1.00 95.12 89 PHE A N 1
ATOM 726 C CA . PHE A 1 89 ? 11.575 13.166 -18.320 1.00 95.12 89 PHE A CA 1
ATOM 727 C C . PHE A 1 89 ? 10.132 12.729 -18.032 1.00 95.12 89 PHE A C 1
ATOM 729 O O . PHE A 1 89 ? 9.528 13.201 -17.069 1.00 95.12 89 PHE A O 1
ATOM 736 N N . SER A 1 90 ? 9.599 11.779 -18.809 1.00 95.50 90 SER A N 1
ATOM 737 C CA . SER A 1 90 ? 8.243 11.255 -18.602 1.00 95.50 90 SER A CA 1
ATOM 738 C C . SER A 1 90 ? 8.086 10.570 -17.237 1.00 95.50 90 SER A C 1
ATOM 740 O O . SER A 1 90 ? 7.111 10.833 -16.532 1.00 95.50 90 SER A O 1
ATOM 742 N N . LEU A 1 91 ? 9.068 9.764 -16.819 1.00 95.69 91 LEU A N 1
ATOM 743 C CA . LEU A 1 91 ? 9.082 9.097 -15.515 1.00 95.69 91 LEU A CA 1
ATOM 744 C C . LEU A 1 91 ? 9.149 10.100 -14.354 1.00 95.69 91 LEU A C 1
ATOM 746 O O . LEU A 1 91 ? 8.424 9.959 -13.371 1.00 95.69 91 LEU A O 1
ATOM 750 N N . SER A 1 92 ? 9.971 11.144 -14.482 1.00 95.81 92 SER A N 1
ATOM 751 C CA . SER A 1 92 ? 10.064 12.207 -13.472 1.00 95.81 92 SER A CA 1
ATOM 752 C C . SER A 1 92 ? 8.739 12.955 -13.328 1.00 95.81 92 SER A C 1
ATOM 754 O O . SER A 1 92 ? 8.309 13.242 -12.212 1.00 95.81 92 SER A O 1
ATOM 756 N N . PHE A 1 93 ? 8.056 13.226 -14.444 1.00 95.19 93 PHE A N 1
ATOM 757 C CA . PHE A 1 93 ? 6.737 13.853 -14.426 1.00 95.19 93 PHE A CA 1
ATOM 758 C C . PHE A 1 93 ? 5.687 12.962 -13.748 1.00 95.19 93 PHE A C 1
ATOM 760 O O . PHE A 1 93 ? 4.884 13.454 -12.957 1.00 95.19 93 PHE A O 1
ATOM 767 N N . LEU A 1 94 ? 5.727 11.648 -13.994 1.00 95.50 94 LEU A N 1
ATOM 768 C CA . LEU A 1 94 ? 4.832 10.685 -13.354 1.00 95.50 94 LEU A CA 1
ATOM 769 C C . LEU A 1 94 ? 5.020 10.657 -11.832 1.00 95.50 94 LEU A C 1
ATOM 771 O O . LEU A 1 94 ? 4.037 10.774 -11.104 1.00 95.50 94 LEU A O 1
ATOM 775 N N . PHE A 1 95 ? 6.263 10.598 -11.346 1.00 95.88 95 PHE A N 1
ATOM 776 C CA . PHE A 1 95 ? 6.531 10.660 -9.906 1.00 95.88 95 PHE A CA 1
ATOM 777 C C . PHE A 1 95 ? 6.129 11.997 -9.286 1.00 95.88 95 PHE A C 1
ATOM 779 O O . PHE A 1 95 ? 5.583 12.020 -8.184 1.00 95.88 95 PHE A O 1
ATOM 786 N N . PHE A 1 96 ? 6.352 13.109 -9.989 1.00 95.56 96 PHE A N 1
ATOM 787 C CA . PHE A 1 96 ? 5.933 14.421 -9.508 1.00 95.56 96 PHE A CA 1
ATOM 788 C C . PHE A 1 96 ? 4.409 14.516 -9.379 1.00 95.56 96 PHE A C 1
ATOM 790 O O . PHE A 1 96 ? 3.906 15.001 -8.366 1.00 95.56 96 PHE A O 1
ATOM 797 N N . MET A 1 97 ? 3.657 14.039 -10.374 1.00 96.00 97 MET A N 1
ATOM 798 C CA . MET A 1 97 ? 2.196 14.009 -10.289 1.00 96.00 97 MET A CA 1
ATOM 799 C C . MET A 1 97 ? 1.715 13.101 -9.158 1.00 96.00 97 MET A C 1
ATOM 801 O O . MET A 1 97 ? 0.859 13.520 -8.384 1.00 96.00 97 MET A O 1
ATOM 805 N N . ASP A 1 98 ? 2.286 11.904 -9.021 1.00 95.31 98 ASP A N 1
ATOM 806 C CA . ASP A 1 98 ? 1.874 10.935 -8.001 1.00 95.31 9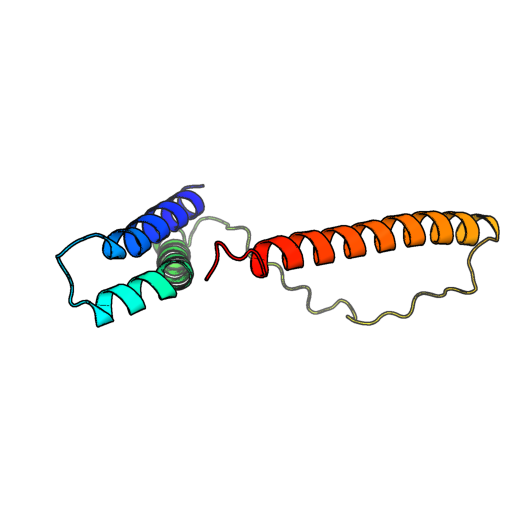8 ASP A CA 1
ATOM 807 C C . ASP A 1 98 ? 2.101 11.464 -6.576 1.00 95.31 98 ASP A C 1
ATOM 809 O O . ASP A 1 98 ? 1.205 11.424 -5.728 1.00 95.31 98 ASP A O 1
ATOM 813 N N . GLN A 1 99 ? 3.262 12.079 -6.327 1.00 93.25 99 GLN A N 1
ATOM 814 C CA . GLN A 1 99 ? 3.562 12.711 -5.041 1.00 93.25 99 GLN A CA 1
ATOM 815 C C . GLN A 1 99 ? 2.651 13.907 -4.756 1.00 93.25 99 GLN A C 1
ATOM 817 O O . GLN A 1 99 ? 2.153 14.038 -3.637 1.00 93.25 99 GLN A O 1
ATOM 822 N N . ASN A 1 100 ? 2.400 14.773 -5.743 1.00 93.44 100 ASN A N 1
ATOM 823 C CA . ASN A 1 100 ? 1.530 15.933 -5.542 1.00 93.44 100 ASN A CA 1
ATOM 824 C C . ASN A 1 100 ? 0.073 15.534 -5.311 1.00 93.44 100 ASN A C 1
ATOM 826 O O . ASN A 1 100 ? -0.567 16.088 -4.421 1.00 93.44 100 ASN A O 1
ATOM 830 N N . ILE A 1 101 ? -0.449 14.565 -6.067 1.00 92.81 101 ILE A N 1
ATOM 831 C CA . ILE A 1 101 ? -1.818 14.070 -5.894 1.00 92.81 101 ILE A CA 1
ATOM 832 C C . ILE A 1 101 ? -1.955 13.386 -4.532 1.00 92.81 101 ILE A C 1
ATOM 834 O O . ILE A 1 101 ? -2.871 13.710 -3.777 1.00 92.81 101 ILE A O 1
ATOM 838 N N . THR A 1 102 ? -1.018 12.504 -4.174 1.00 91.38 102 THR A N 1
ATOM 839 C CA . THR A 1 102 ? -1.023 11.827 -2.870 1.00 91.38 102 THR A CA 1
ATOM 840 C C . THR A 1 102 ? -0.928 12.836 -1.726 1.00 91.38 102 THR A C 1
ATOM 842 O O . THR A 1 102 ? -1.703 12.761 -0.774 1.00 91.38 102 THR A O 1
ATOM 845 N N . SER A 1 103 ? -0.046 13.834 -1.836 1.00 89.12 103 SER A N 1
ATOM 846 C CA . SER A 1 103 ? 0.086 14.905 -0.844 1.00 89.12 103 SER A CA 1
ATOM 847 C C . SER A 1 103 ? -1.191 15.736 -0.726 1.00 89.12 103 SER A C 1
ATOM 849 O O . SER A 1 103 ? -1.630 16.021 0.385 1.00 89.12 103 SER A O 1
ATOM 851 N N . ALA A 1 104 ? -1.834 16.083 -1.844 1.00 87.94 104 ALA A N 1
ATOM 852 C CA . ALA A 1 104 ? -3.086 16.834 -1.839 1.00 87.94 104 ALA A CA 1
ATOM 853 C C . ALA A 1 104 ? -4.243 16.043 -1.206 1.00 87.94 104 ALA A C 1
ATOM 855 O O . ALA A 1 104 ? -5.051 16.621 -0.483 1.00 87.94 104 ALA A O 1
ATOM 856 N N . ILE A 1 105 ? -4.315 14.726 -1.436 1.00 88.75 105 ILE A N 1
ATOM 857 C CA . ILE A 1 105 ? -5.327 13.849 -0.829 1.00 88.75 105 ILE A CA 1
ATOM 858 C C . ILE A 1 105 ? -5.090 13.716 0.678 1.00 88.75 105 ILE A C 1
ATOM 860 O O . ILE A 1 105 ? -6.025 13.874 1.461 1.00 88.75 105 ILE A O 1
ATOM 864 N N . VAL A 1 106 ? -3.846 13.460 1.092 1.00 85.00 106 VAL A N 1
ATOM 865 C CA . VAL A 1 106 ? -3.487 13.291 2.509 1.00 85.00 106 VAL A CA 1
ATOM 866 C C . VAL A 1 106 ? -3.682 14.593 3.290 1.00 85.00 106 VAL A C 1
ATOM 868 O O . VAL A 1 106 ? -4.230 14.560 4.391 1.00 85.00 106 VAL A O 1
ATOM 871 N N . ASN A 1 107 ? -3.291 15.732 2.709 1.00 84.50 107 ASN A N 1
ATOM 872 C CA . ASN A 1 107 ? -3.394 17.058 3.328 1.00 84.50 107 ASN A CA 1
ATOM 873 C C . ASN A 1 107 ? -4.752 17.744 3.109 1.00 84.50 107 ASN A C 1
ATOM 875 O O . ASN A 1 107 ? -4.905 18.915 3.466 1.00 84.50 107 ASN A O 1
ATOM 879 N N . ASN A 1 108 ? -5.741 17.061 2.522 1.00 85.19 108 ASN A N 1
ATOM 880 C CA . ASN A 1 108 ? -7.067 17.636 2.324 1.00 85.19 108 ASN A CA 1
ATOM 881 C C . ASN A 1 108 ? -7.670 18.023 3.694 1.00 85.19 108 ASN A C 1
ATOM 883 O O . ASN A 1 108 ? -7.757 17.168 4.576 1.00 85.19 108 ASN A O 1
ATOM 887 N N . PRO A 1 109 ? -8.127 19.275 3.898 1.00 74.38 109 PRO A N 1
ATOM 888 C CA . PRO A 1 109 ? -8.710 19.725 5.166 1.00 74.38 109 PRO A CA 1
ATOM 889 C C . PRO A 1 109 ? -9.959 18.941 5.605 1.00 74.38 109 PRO A C 1
ATOM 891 O O . PRO A 1 109 ? -10.342 19.027 6.767 1.00 74.38 109 PRO A O 1
ATOM 894 N N . GLN A 1 110 ? -10.584 18.168 4.708 1.00 73.50 110 GLN A N 1
ATOM 895 C CA . GLN A 1 110 ? -11.678 17.240 5.030 1.00 73.50 110 GLN A CA 1
ATOM 896 C C . GLN A 1 110 ? -11.215 15.940 5.714 1.00 73.50 110 GLN A C 1
ATOM 898 O O . GLN A 1 110 ? -12.048 15.196 6.223 1.00 73.50 110 GLN A O 1
ATOM 903 N N . ASN A 1 111 ? -9.910 15.654 5.715 1.00 63.38 111 ASN A N 1
ATOM 904 C CA . ASN A 1 111 ? -9.294 14.467 6.314 1.00 63.38 111 ASN A CA 1
ATOM 905 C C . ASN A 1 111 ? -8.778 14.724 7.750 1.00 63.38 111 ASN A C 1
ATOM 907 O O . ASN A 1 111 ? -7.872 14.033 8.215 1.00 63.38 111 ASN A O 1
ATOM 911 N N . LYS A 1 112 ? -9.306 15.749 8.433 1.00 47.75 112 LYS A N 1
ATOM 912 C CA . LYS A 1 112 ? -8.925 16.133 9.799 1.00 47.75 112 LYS A CA 1
ATOM 913 C C . LYS A 1 112 ? -9.983 15.741 10.824 1.00 47.75 112 LYS A C 1
ATOM 915 O O . LYS A 1 112 ? -11.184 15.884 10.507 1.00 47.75 112 LYS A O 1
#

Sequence (112 aa):
MLLMFGTLWLGLFLYNFRKTPYLTRSRREWLADYALPASVLIMSFTGSYCFADIEKDRFHFYKDVPIVHLADILSLPPSGYFVCLLLGFSLSFLFFMDQNITSAIVNNPQNK

Organism: Cylicostephanus goldi (NCBI:txid71465)